Protein AF-A0A370ND09-F1 (afdb_monomer_lite)

pLDDT: mean 85.1, std 10.78, range [49.62, 95.81]

Organism: NCBI:txid2211104

InterPro domains:
  IPR013078 Histidine phosphatase superfamily, clade-1 [PF00300] (6-77)
  IPR029033 Histidine phosphatase superfamily [G3DSA:3.40.50.1240] (2-78)
  IPR029033 Histidine phosphatase superfamily [SSF53254] (7-74)

Radius of gyration: 13.3 Å; chains: 1; bounding box: 30×24×40 Å

Structure (mmCIF, N/CA/C/O backbone):
data_AF-A0A370ND09-F1
#
_entry.id   AF-A0A370ND09-F1
#
loop_
_atom_site.group_PDB
_atom_site.id
_atom_site.type_symbol
_atom_site.label_atom_id
_atom_site.label_alt_id
_atom_site.label_comp_id
_atom_site.label_asym_id
_atom_site.label_entity_id
_atom_site.label_seq_id
_atom_site.pdbx_PDB_ins_code
_atom_site.Cartn_x
_atom_site.Cartn_y
_atom_site.Cartn_z
_atom_site.occupancy
_atom_site.B_iso_or_equiv
_atom_site.auth_seq_id
_atom_site.auth_comp_id
_atom_site.auth_asym_id
_atom_site.auth_atom_id
_atom_site.pdbx_PDB_model_num
ATOM 1 N N . MET A 1 1 ? 19.935 -2.332 -6.794 1.00 49.62 1 MET A N 1
ATOM 2 C CA . MET A 1 1 ? 18.814 -2.659 -7.700 1.00 49.62 1 MET A CA 1
ATOM 3 C C . MET A 1 1 ? 18.609 -1.440 -8.592 1.00 49.62 1 MET A C 1
ATOM 5 O O . MET A 1 1 ? 17.988 -0.481 -8.168 1.00 49.62 1 MET A O 1
ATOM 9 N N . THR A 1 2 ? 19.263 -1.397 -9.752 1.00 56.59 2 THR A N 1
ATOM 10 C CA . THR A 1 2 ? 19.356 -0.204 -10.614 1.00 56.59 2 THR A CA 1
ATOM 11 C C . THR A 1 2 ? 18.922 -0.571 -12.027 1.00 56.59 2 THR A C 1
ATOM 13 O O . THR A 1 2 ? 19.740 -0.883 -12.884 1.00 56.59 2 THR A O 1
ATOM 16 N N . ARG A 1 3 ? 17.614 -0.556 -12.284 1.00 57.50 3 ARG A N 1
ATOM 17 C CA . ARG A 1 3 ? 17.099 -0.413 -13.651 1.00 57.50 3 ARG A CA 1
ATOM 18 C C . ARG A 1 3 ? 15.956 0.593 -13.636 1.00 57.50 3 ARG A C 1
ATOM 20 O O . ARG A 1 3 ? 14.797 0.239 -13.464 1.00 57.50 3 ARG A O 1
ATOM 27 N N . GLY A 1 4 ? 16.341 1.860 -13.758 1.00 57.81 4 GLY A N 1
ATOM 28 C CA . GLY A 1 4 ? 15.458 2.973 -14.076 1.00 57.81 4 GLY A CA 1
ATOM 29 C C . GLY A 1 4 ? 15.574 3.246 -15.567 1.00 57.81 4 GLY A C 1
ATOM 30 O O . GLY A 1 4 ? 16.472 3.956 -15.997 1.00 57.81 4 GLY A O 1
ATOM 31 N N . ALA A 1 5 ? 14.717 2.620 -16.359 1.00 64.31 5 ALA A N 1
ATOM 32 C CA . ALA A 1 5 ? 14.427 3.098 -17.699 1.00 64.31 5 ALA A CA 1
ATOM 33 C C . ALA A 1 5 ? 12.911 3.219 -17.760 1.00 64.31 5 ALA A C 1
ATOM 35 O O . ALA A 1 5 ? 12.201 2.213 -17.769 1.00 64.31 5 ALA A O 1
ATOM 36 N N . ALA A 1 6 ? 12.430 4.454 -17.683 1.00 63.94 6 ALA A N 1
ATOM 37 C CA . ALA A 1 6 ? 11.065 4.774 -18.041 1.00 63.94 6 ALA A CA 1
ATOM 38 C C . ALA A 1 6 ? 10.838 4.378 -19.513 1.00 63.94 6 ALA A C 1
ATOM 40 O O . ALA A 1 6 ? 11.742 4.512 -20.343 1.00 63.94 6 ALA A O 1
ATOM 41 N N . SER A 1 7 ? 9.637 3.897 -19.855 1.00 68.25 7 SER A N 1
ATOM 42 C CA . SER A 1 7 ? 9.186 4.054 -21.249 1.00 68.25 7 SER A CA 1
ATOM 43 C C . SER A 1 7 ? 9.163 5.555 -21.557 1.00 68.25 7 SER A C 1
ATOM 45 O O . SER A 1 7 ? 9.086 6.342 -20.625 1.00 68.25 7 SER A O 1
ATOM 47 N N . HIS A 1 8 ? 9.314 5.960 -22.813 1.00 72.50 8 HIS A N 1
ATOM 48 C CA . HIS A 1 8 ? 9.681 7.331 -23.213 1.00 72.50 8 HIS A CA 1
ATOM 49 C C . HIS A 1 8 ? 8.872 8.459 -22.536 1.00 72.50 8 HIS A C 1
ATOM 51 O O . HIS A 1 8 ? 9.443 9.522 -22.338 1.00 72.50 8 HIS A O 1
ATOM 57 N N . ASP A 1 9 ? 7.640 8.186 -22.082 1.00 74.56 9 ASP A N 1
ATOM 58 C CA . ASP A 1 9 ? 6.797 9.099 -21.290 1.00 74.56 9 ASP A CA 1
ATOM 59 C C . ASP A 1 9 ? 6.156 8.449 -20.037 1.00 74.56 9 ASP A C 1
ATOM 61 O O . ASP A 1 9 ? 5.136 8.907 -19.524 1.00 74.56 9 ASP A O 1
ATOM 65 N N . GLY A 1 10 ? 6.696 7.326 -19.562 1.00 81.38 10 GLY A N 1
ATOM 66 C CA . GLY A 1 10 ? 6.157 6.576 -18.426 1.00 81.38 10 GLY A CA 1
ATOM 67 C C . GLY A 1 10 ? 6.906 6.822 -17.120 1.00 81.38 10 GLY A C 1
ATOM 68 O O . GLY A 1 10 ? 8.033 7.299 -17.103 1.00 81.38 10 GLY A O 1
ATOM 69 N N . GLU A 1 11 ? 6.314 6.402 -16.007 1.00 84.44 11 GLU A N 1
ATOM 70 C CA . GLU A 1 11 ? 7.062 6.266 -14.757 1.00 84.44 11 GLU A CA 1
ATOM 71 C C . GLU A 1 11 ? 7.884 4.977 -14.759 1.00 84.44 11 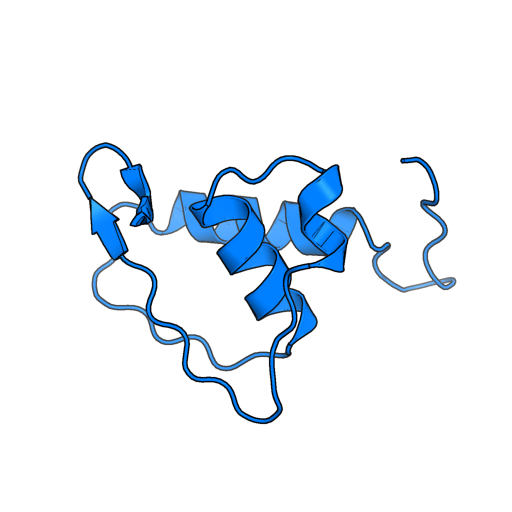GLU A C 1
ATOM 73 O O . GLU A 1 11 ? 7.448 3.912 -15.208 1.00 84.44 11 GLU A O 1
ATOM 78 N N . SER A 1 12 ? 9.084 5.059 -14.209 1.00 85.69 12 SER A N 1
ATOM 79 C CA . SER A 1 12 ? 9.919 3.912 -13.901 1.00 85.69 12 SER A CA 1
ATOM 80 C C . SER A 1 12 ? 9.378 3.119 -12.706 1.00 85.69 12 SER A C 1
ATOM 82 O O . SER A 1 12 ? 8.595 3.592 -11.877 1.00 85.69 12 SER A O 1
ATOM 84 N N . PHE A 1 13 ? 9.881 1.892 -12.554 1.00 80.50 13 PHE A N 1
ATOM 85 C CA . PHE A 1 13 ? 9.541 1.013 -11.432 1.00 80.50 13 PHE A CA 1
ATOM 86 C C . PHE A 1 13 ? 9.914 1.567 -10.051 1.00 80.50 13 PHE A C 1
ATOM 88 O O . PHE A 1 13 ? 9.438 1.029 -9.056 1.00 80.50 13 PHE A O 1
ATOM 95 N N . VAL A 1 14 ? 10.766 2.595 -9.976 1.00 85.50 14 VAL A N 1
ATOM 96 C CA . VAL A 1 14 ? 11.169 3.230 -8.710 1.00 85.50 14 VAL A CA 1
ATOM 97 C C . VAL A 1 14 ? 10.367 4.496 -8.408 1.00 85.50 14 VAL A C 1
ATOM 99 O O . VAL A 1 14 ? 10.160 4.812 -7.239 1.00 85.50 14 VAL A O 1
ATOM 102 N N . GLU A 1 15 ? 9.852 5.174 -9.434 1.00 89.88 15 GLU A N 1
ATOM 103 C CA . GLU A 1 15 ? 9.033 6.382 -9.277 1.00 89.88 15 GLU A CA 1
ATOM 104 C C . GLU A 1 15 ? 7.634 6.048 -8.755 1.00 89.88 15 GLU A C 1
ATOM 106 O O . GLU A 1 15 ? 7.136 6.717 -7.847 1.00 89.88 15 GLU A O 1
ATOM 111 N N . VAL A 1 16 ? 7.035 4.951 -9.241 1.00 90.44 16 VAL A N 1
ATOM 112 C CA . VAL A 1 16 ? 5.709 4.520 -8.778 1.00 90.44 16 VAL A CA 1
ATOM 113 C C . VAL A 1 16 ? 5.692 4.247 -7.264 1.00 90.44 16 VAL A C 1
ATOM 115 O O . VAL A 1 16 ? 4.847 4.839 -6.588 1.00 90.44 16 VAL A O 1
ATOM 118 N N . PRO A 1 17 ? 6.589 3.416 -6.681 1.00 91.88 17 PRO A N 1
ATOM 119 C CA . PRO A 1 17 ? 6.623 3.217 -5.236 1.00 91.88 17 PRO A CA 1
ATOM 120 C C . PRO A 1 17 ? 6.886 4.502 -4.461 1.00 91.88 17 PRO A C 1
ATOM 122 O O . PRO A 1 17 ? 6.163 4.767 -3.506 1.00 91.88 17 PRO A O 1
ATOM 125 N N . ALA A 1 18 ? 7.840 5.330 -4.899 1.00 93.06 18 ALA A N 1
ATOM 126 C CA . ALA A 1 18 ? 8.167 6.578 -4.214 1.00 93.06 18 ALA A CA 1
ATOM 127 C C . ALA A 1 18 ? 6.934 7.483 -4.058 1.00 93.06 18 ALA A C 1
ATOM 129 O O . ALA A 1 18 ? 6.637 7.936 -2.953 1.00 93.06 18 ALA A O 1
ATOM 130 N N . ARG A 1 19 ? 6.152 7.667 -5.131 1.00 94.88 19 ARG A N 1
ATOM 131 C CA . ARG A 1 19 ? 4.912 8.455 -5.077 1.00 94.88 19 ARG A CA 1
ATOM 132 C C . ARG A 1 19 ? 3.880 7.853 -4.123 1.00 94.88 19 ARG A C 1
ATOM 134 O O . ARG A 1 19 ? 3.241 8.585 -3.370 1.00 94.88 19 ARG A O 1
ATOM 141 N N . VAL A 1 20 ? 3.699 6.532 -4.157 1.00 95.56 20 VAL A N 1
ATOM 142 C CA . VAL A 1 20 ? 2.736 5.838 -3.284 1.00 95.56 20 VAL A CA 1
ATOM 143 C C . VAL A 1 20 ? 3.120 5.988 -1.815 1.00 95.56 20 VAL A C 1
ATOM 145 O O . VAL A 1 20 ? 2.248 6.228 -0.983 1.00 95.56 20 VAL A O 1
ATOM 148 N N . TRP A 1 21 ? 4.409 5.891 -1.495 1.00 94.19 21 TRP A N 1
ATOM 149 C CA . TRP A 1 21 ? 4.918 6.029 -0.130 1.00 94.19 21 TRP A CA 1
ATOM 150 C C . TRP A 1 21 ? 4.701 7.445 0.398 1.00 94.19 21 TRP A C 1
ATOM 152 O O . TRP A 1 21 ? 4.127 7.615 1.470 1.00 94.19 21 TRP A O 1
ATOM 162 N N . THR A 1 22 ? 5.046 8.461 -0.402 1.00 95.38 22 THR A N 1
ATOM 163 C CA . THR A 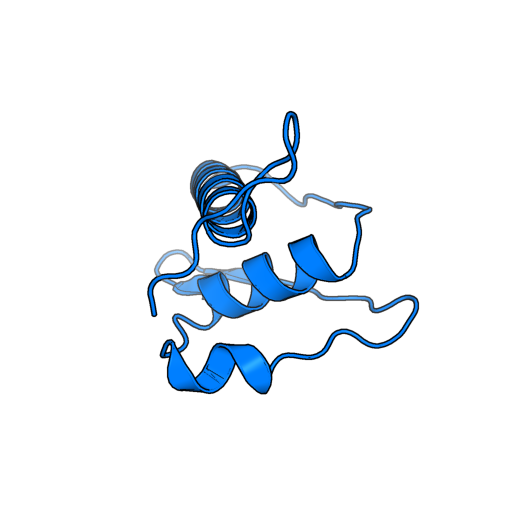1 22 ? 4.780 9.866 -0.064 1.00 95.38 22 THR A CA 1
ATOM 164 C C . THR A 1 22 ? 3.294 10.120 0.177 1.00 95.38 22 THR A C 1
ATOM 166 O O . THR A 1 22 ? 2.935 10.778 1.153 1.00 95.38 22 THR A O 1
ATOM 169 N N . TRP A 1 23 ? 2.419 9.578 -0.676 1.00 94.56 23 TRP A N 1
ATOM 170 C CA . TRP A 1 23 ? 0.975 9.704 -0.494 1.00 94.56 23 TRP A CA 1
ATOM 171 C C . TRP A 1 23 ? 0.497 9.040 0.807 1.00 94.56 23 TRP A C 1
ATOM 173 O O . TRP A 1 23 ? -0.204 9.686 1.580 1.00 94.56 23 TRP A O 1
ATOM 183 N N . LEU A 1 24 ? 0.919 7.802 1.099 1.00 93.25 24 LEU A N 1
ATOM 184 C CA . LEU A 1 24 ? 0.563 7.096 2.339 1.00 93.25 24 LEU A CA 1
ATOM 185 C C . LEU A 1 24 ? 1.029 7.840 3.594 1.00 93.25 24 LEU A C 1
ATOM 187 O O . LEU A 1 24 ? 0.283 7.948 4.571 1.00 93.25 24 LEU A O 1
ATOM 191 N N . ASP A 1 25 ? 2.253 8.363 3.580 1.00 91.25 25 ASP A N 1
ATOM 192 C CA . ASP A 1 25 ? 2.810 9.085 4.721 1.00 91.25 25 ASP A CA 1
ATOM 193 C C . ASP A 1 25 ? 2.030 10.377 5.000 1.00 91.25 25 ASP A C 1
ATOM 195 O O . ASP A 1 25 ? 1.782 10.688 6.172 1.00 91.25 25 ASP A O 1
ATOM 199 N N . ALA A 1 26 ? 1.557 11.050 3.944 1.00 91.50 26 ALA A N 1
ATOM 200 C CA . ALA A 1 26 ? 0.729 12.252 4.014 1.00 91.50 26 ALA A CA 1
ATOM 201 C C . ALA A 1 26 ? -0.710 12.006 4.511 1.00 91.50 26 ALA A C 1
ATOM 203 O O . ALA A 1 26 ? -1.365 12.953 4.936 1.00 91.50 26 ALA A O 1
ATOM 204 N N . LEU A 1 27 ? -1.203 10.759 4.532 1.00 90.06 27 LEU A N 1
ATOM 205 C CA . LEU A 1 27 ? -2.534 10.434 5.074 1.00 90.06 27 LEU A CA 1
ATOM 206 C C . LEU A 1 27 ? -2.617 10.530 6.610 1.00 90.06 27 LEU A C 1
ATOM 208 O O . LEU A 1 27 ? -3.693 10.344 7.181 1.00 90.06 27 LEU A O 1
ATOM 212 N N . GLY A 1 28 ? -1.514 10.793 7.318 1.00 81.75 28 GLY A N 1
ATOM 213 C CA . GLY A 1 28 ? -1.523 10.928 8.777 1.00 81.75 28 GLY A CA 1
ATOM 214 C C . GLY A 1 28 ? -2.559 11.951 9.264 1.00 81.75 28 GLY A C 1
ATOM 215 O O . GLY A 1 28 ? -2.499 13.118 8.900 1.00 81.75 28 GLY A O 1
ATOM 216 N N . GLY A 1 29 ? -3.510 11.512 10.095 1.00 77.69 29 GLY A N 1
ATOM 217 C CA . GLY A 1 29 ? -4.581 12.365 10.629 1.00 77.69 29 GLY A CA 1
ATOM 218 C C . GLY A 1 29 ? -5.815 12.500 9.731 1.00 77.69 29 GLY A C 1
ATOM 219 O O . GLY A 1 29 ? -6.802 13.100 10.152 1.00 77.69 29 GLY A O 1
ATOM 220 N N . THR A 1 30 ? -5.804 11.909 8.534 1.00 77.94 30 THR A N 1
ATOM 221 C CA . THR A 1 30 ? -7.038 11.686 7.770 1.00 77.94 30 THR A CA 1
ATOM 222 C C . THR A 1 30 ? -7.821 10.514 8.373 1.00 77.94 30 THR A C 1
ATOM 224 O O . THR A 1 30 ? -7.243 9.633 9.012 1.00 77.94 30 THR A O 1
ATOM 227 N N . GLY A 1 31 ? -9.150 10.537 8.241 1.00 86.69 31 GLY A N 1
ATOM 228 C CA . GLY A 1 31 ? -10.015 9.439 8.682 1.00 86.69 31 GLY A CA 1
ATOM 229 C C . GLY A 1 31 ? -9.861 8.191 7.805 1.00 86.69 31 GLY A C 1
ATOM 230 O O . GLY A 1 31 ? -8.821 7.945 7.202 1.00 86.69 31 GLY A O 1
ATOM 231 N N . THR A 1 32 ? -10.913 7.384 7.700 1.00 91.44 32 THR A N 1
ATOM 232 C CA . THR A 1 32 ? -10.899 6.214 6.812 1.00 91.44 32 THR A CA 1
ATOM 233 C C . THR A 1 32 ? -10.821 6.640 5.343 1.00 91.44 32 THR A C 1
ATOM 235 O O . THR A 1 32 ? -11.653 7.415 4.875 1.00 91.44 32 THR A O 1
ATOM 238 N N . VAL A 1 33 ? -9.847 6.095 4.608 1.00 93.38 33 VAL A N 1
ATOM 239 C CA . VAL A 1 33 ? -9.655 6.320 3.167 1.00 93.38 33 VAL A CA 1
ATOM 240 C C . VAL A 1 33 ? -9.853 5.008 2.418 1.00 93.38 33 VAL A C 1
ATOM 242 O O . VAL A 1 33 ? -9.312 3.976 2.808 1.00 93.38 33 VAL A O 1
ATOM 245 N N . VAL A 1 34 ? -10.600 5.059 1.315 1.00 95.12 34 VAL A N 1
ATOM 246 C CA . VAL A 1 34 ? -10.756 3.943 0.375 1.00 95.12 34 VAL A CA 1
ATOM 247 C C . VAL A 1 34 ? -10.093 4.329 -0.941 1.00 95.12 34 VAL A C 1
ATOM 249 O O . VAL A 1 34 ? -10.437 5.350 -1.531 1.00 95.12 34 VAL A O 1
ATOM 252 N N . ALA A 1 35 ? -9.148 3.510 -1.403 1.00 94.81 35 ALA A N 1
ATOM 253 C CA . ALA A 1 35 ? -8.458 3.706 -2.673 1.00 94.81 35 ALA A CA 1
ATOM 254 C C . ALA A 1 35 ? -8.734 2.528 -3.614 1.00 94.81 35 ALA A C 1
ATOM 256 O O . ALA A 1 35 ? -8.422 1.383 -3.297 1.00 94.81 35 ALA A O 1
ATOM 257 N N . ILE A 1 36 ? -9.294 2.822 -4.789 1.00 95.81 36 ILE A N 1
ATOM 258 C CA . ILE A 1 36 ? -9.494 1.851 -5.871 1.00 95.81 36 ILE A CA 1
ATOM 259 C C . ILE A 1 36 ? -8.354 2.040 -6.867 1.00 95.81 36 ILE A C 1
ATOM 261 O O . ILE A 1 36 ? -8.164 3.135 -7.396 1.00 95.81 36 ILE A O 1
ATOM 265 N N . THR A 1 37 ? -7.552 0.999 -7.082 1.00 94.19 37 THR A N 1
ATOM 266 C CA . THR A 1 37 ? -6.308 1.124 -7.848 1.00 94.19 37 THR A CA 1
ATOM 267 C C . THR A 1 37 ? -5.834 -0.210 -8.429 1.00 94.19 37 THR A C 1
ATOM 269 O O . THR A 1 37 ? -6.526 -1.223 -8.376 1.00 94.19 37 THR A O 1
ATOM 272 N N . HIS A 1 38 ? -4.637 -0.195 -9.005 1.00 92.00 38 HIS A N 1
ATOM 273 C CA . HIS A 1 38 ? -4.005 -1.299 -9.710 1.00 92.00 38 HIS A CA 1
ATOM 274 C C . HIS A 1 38 ? -3.077 -2.098 -8.781 1.00 92.00 38 HIS A C 1
ATOM 276 O O . HIS A 1 38 ? -2.541 -1.573 -7.802 1.00 92.00 38 HIS A O 1
ATOM 282 N N . ALA A 1 39 ? -2.804 -3.357 -9.137 1.00 91.50 39 ALA A N 1
ATOM 283 C CA . ALA A 1 39 ? -1.956 -4.269 -8.360 1.00 91.50 39 ALA A CA 1
ATOM 284 C C . ALA A 1 39 ? -0.552 -3.708 -8.047 1.00 91.50 39 ALA A C 1
ATOM 286 O O . ALA A 1 39 ? 0.003 -3.974 -6.981 1.00 91.50 39 ALA A O 1
ATOM 287 N N . SER A 1 40 ? 0.021 -2.898 -8.945 1.00 90.69 40 SER A N 1
ATOM 288 C CA . SER A 1 40 ? 1.321 -2.245 -8.736 1.00 90.69 40 SER A CA 1
ATOM 289 C C . SER A 1 40 ? 1.313 -1.279 -7.549 1.00 90.69 40 SER A C 1
ATOM 291 O O . SER A 1 40 ? 2.268 -1.267 -6.772 1.00 90.69 40 SER A O 1
ATOM 293 N N . ILE A 1 41 ? 0.228 -0.521 -7.382 1.00 94.00 41 ILE A N 1
ATOM 294 C CA . ILE A 1 41 ? 0.048 0.447 -6.297 1.00 94.00 41 ILE A CA 1
ATOM 295 C C . ILE A 1 41 ? -0.186 -0.278 -4.973 1.00 94.00 41 ILE A C 1
ATOM 297 O O . ILE A 1 41 ? 0.448 0.055 -3.976 1.00 94.00 41 ILE A O 1
ATOM 301 N N . ILE A 1 42 ? -1.017 -1.325 -4.981 1.00 94.38 42 ILE A N 1
ATOM 302 C CA . ILE A 1 42 ? -1.269 -2.168 -3.801 1.00 94.38 42 ILE A CA 1
ATOM 303 C C . ILE A 1 42 ? 0.039 -2.788 -3.302 1.00 94.38 42 ILE A C 1
ATOM 305 O O . ILE A 1 42 ? 0.367 -2.689 -2.122 1.00 94.38 42 ILE A O 1
ATOM 309 N N . ARG A 1 43 ? 0.841 -3.362 -4.206 1.00 92.44 43 ARG A N 1
ATOM 310 C CA . ARG A 1 43 ? 2.146 -3.944 -3.868 1.00 92.44 43 ARG A CA 1
ATOM 311 C C . ARG A 1 43 ? 3.119 -2.911 -3.300 1.00 92.44 43 ARG A C 1
ATOM 313 O O . ARG A 1 43 ? 3.784 -3.199 -2.310 1.00 92.44 43 ARG A O 1
ATOM 320 N N . ALA A 1 44 ? 3.192 -1.719 -3.896 1.00 93.38 44 ALA A N 1
ATOM 321 C CA . ALA A 1 44 ? 4.023 -0.633 -3.378 1.00 93.38 44 ALA A CA 1
ATOM 322 C C . ALA A 1 44 ? 3.588 -0.191 -1.971 1.00 93.38 44 ALA A C 1
ATOM 324 O O . ALA A 1 44 ? 4.447 0.043 -1.121 1.00 93.38 44 ALA A O 1
ATOM 325 N N . ALA A 1 45 ? 2.277 -0.127 -1.720 1.00 94.50 45 ALA A N 1
ATOM 326 C CA . ALA A 1 45 ? 1.710 0.231 -0.426 1.00 94.50 45 ALA A CA 1
ATOM 327 C C . ALA A 1 45 ? 2.021 -0.814 0.655 1.00 94.50 45 ALA A C 1
ATOM 329 O O . ALA A 1 45 ? 2.548 -0.467 1.709 1.00 94.50 45 ALA A O 1
ATOM 330 N N . VAL A 1 46 ? 1.769 -2.097 0.375 1.00 93.50 46 VAL A N 1
ATOM 331 C CA . VAL A 1 46 ? 2.078 -3.199 1.303 1.00 93.50 46 VAL A CA 1
ATOM 332 C C . VAL A 1 46 ? 3.575 -3.255 1.604 1.00 93.50 46 VAL A C 1
ATOM 334 O O . VAL A 1 46 ? 3.964 -3.397 2.760 1.00 93.50 46 VAL A O 1
ATOM 337 N N . PHE A 1 47 ? 4.427 -3.091 0.588 1.00 93.06 47 PHE A N 1
ATOM 338 C CA . PHE A 1 47 ? 5.877 -3.072 0.777 1.00 93.06 47 PHE A CA 1
ATOM 339 C C . PHE A 1 47 ? 6.326 -1.953 1.736 1.00 93.06 47 PHE A C 1
ATOM 341 O O . PHE A 1 47 ? 7.148 -2.209 2.617 1.00 93.06 47 PHE A O 1
ATOM 348 N N . HIS A 1 48 ? 5.756 -0.747 1.595 1.00 92.56 48 HIS A N 1
ATOM 349 C CA . HIS A 1 48 ? 6.018 0.399 2.481 1.00 92.56 48 HIS A CA 1
ATOM 350 C C . HIS A 1 48 ? 5.597 0.120 3.918 1.00 92.56 48 HIS A C 1
ATOM 352 O O . HIS A 1 48 ? 6.382 0.271 4.849 1.00 92.56 48 HIS A O 1
ATOM 358 N N . VAL A 1 49 ? 4.353 -0.334 4.083 1.00 92.25 49 VAL A N 1
ATOM 359 C CA . VAL A 1 49 ? 3.733 -0.594 5.386 1.00 92.25 49 VAL A CA 1
ATOM 360 C C . VAL A 1 49 ? 4.499 -1.657 6.164 1.00 92.25 49 VAL A C 1
ATOM 362 O O . VAL A 1 49 ? 4.760 -1.482 7.353 1.00 92.25 49 VAL A O 1
ATOM 365 N N . LEU A 1 50 ? 4.922 -2.727 5.490 1.00 90.38 50 LEU A N 1
ATOM 366 C CA . LEU A 1 50 ? 5.706 -3.793 6.109 1.00 90.38 50 LEU A CA 1
ATOM 367 C C . LEU A 1 50 ? 7.160 -3.390 6.401 1.00 90.38 50 LEU A C 1
ATOM 369 O O . LEU A 1 50 ? 7.875 -4.171 7.030 1.00 90.38 50 LEU A O 1
ATOM 373 N N . ASN A 1 51 ? 7.613 -2.215 5.941 1.00 88.75 51 ASN A N 1
ATOM 374 C CA . ASN A 1 51 ? 9.020 -1.805 5.946 1.00 88.75 51 ASN A CA 1
ATOM 375 C C . ASN A 1 51 ? 9.931 -2.941 5.441 1.00 88.75 51 ASN A C 1
ATOM 377 O O . ASN A 1 51 ? 10.934 -3.308 6.062 1.00 88.75 51 ASN A O 1
ATOM 381 N N . ALA A 1 52 ? 9.491 -3.586 4.358 1.00 87.38 52 ALA A N 1
ATOM 382 C CA . ALA A 1 52 ? 10.075 -4.830 3.897 1.00 87.38 52 ALA A CA 1
ATOM 383 C C . ALA A 1 52 ? 11.472 -4.594 3.303 1.00 87.38 52 ALA A C 1
ATOM 385 O O . ALA A 1 52 ? 11.764 -3.553 2.713 1.00 87.38 52 ALA A O 1
ATOM 386 N N . SER A 1 53 ? 12.357 -5.586 3.424 1.00 88.00 53 SER A N 1
ATOM 387 C CA . SER A 1 53 ? 13.660 -5.501 2.764 1.00 88.00 53 SER A CA 1
ATOM 388 C C . SER A 1 53 ? 13.488 -5.559 1.237 1.00 88.00 53 SER A C 1
ATOM 390 O O . SER A 1 53 ? 12.566 -6.219 0.750 1.00 88.00 53 SER A O 1
ATOM 392 N N . PRO A 1 54 ? 14.391 -4.959 0.438 1.00 82.88 54 PRO A N 1
ATOM 393 C CA . PRO A 1 54 ? 14.308 -5.015 -1.026 1.00 82.88 54 PRO A CA 1
ATOM 394 C C . PRO A 1 54 ? 14.206 -6.439 -1.596 1.00 82.88 54 PRO A C 1
ATOM 396 O O . PRO A 1 54 ? 13.562 -6.658 -2.619 1.00 82.88 54 PRO A O 1
ATOM 399 N N . ALA A 1 55 ? 14.788 -7.427 -0.906 1.00 85.06 55 ALA A N 1
ATOM 400 C CA . ALA A 1 55 ? 14.721 -8.838 -1.287 1.00 85.06 55 ALA A CA 1
ATOM 401 C C . ALA A 1 55 ? 13.304 -9.437 -1.195 1.00 85.06 55 ALA A C 1
ATOM 403 O O . ALA A 1 55 ? 13.027 -10.457 -1.823 1.00 85.06 55 ALA A O 1
ATOM 404 N N . ALA A 1 56 ? 12.404 -8.821 -0.426 1.00 84.38 56 ALA A N 1
ATOM 405 C CA . ALA A 1 56 ? 11.018 -9.252 -0.296 1.00 84.38 56 ALA A CA 1
ATOM 406 C C . ALA A 1 56 ? 10.111 -8.708 -1.410 1.00 84.38 56 ALA A C 1
ATOM 408 O O . ALA A 1 56 ? 8.986 -9.180 -1.540 1.00 84.38 56 ALA A O 1
ATOM 409 N N . PHE A 1 57 ? 10.572 -7.758 -2.234 1.00 79.62 57 PHE A N 1
ATOM 410 C CA . PHE A 1 57 ? 9.721 -7.103 -3.234 1.00 79.62 57 PHE A CA 1
ATOM 411 C C . PHE A 1 57 ? 9.098 -8.092 -4.228 1.00 79.62 57 PHE A C 1
ATOM 413 O O . PHE A 1 57 ? 7.916 -7.990 -4.545 1.00 79.62 57 PHE A O 1
ATOM 420 N N . SER A 1 58 ? 9.866 -9.089 -4.677 1.00 82.25 58 SER A N 1
ATOM 421 C CA . SER A 1 58 ? 9.374 -10.138 -5.581 1.00 82.25 58 SER A CA 1
ATOM 422 C C . SER A 1 58 ? 8.417 -11.129 -4.918 1.00 82.25 58 SER A C 1
ATOM 424 O O . SER A 1 58 ? 7.772 -11.893 -5.623 1.00 82.25 58 SER A O 1
ATOM 426 N N . ARG A 1 59 ? 8.330 -11.139 -3.583 1.00 86.69 59 ARG A N 1
ATOM 427 C CA . ARG A 1 59 ? 7.464 -12.048 -2.818 1.00 86.69 59 ARG A CA 1
ATOM 428 C C . ARG A 1 59 ? 6.090 -11.456 -2.526 1.00 86.69 59 ARG A C 1
ATOM 430 O O . ARG A 1 59 ? 5.215 -12.174 -2.057 1.00 86.69 59 ARG A O 1
ATOM 437 N N . ILE A 1 60 ? 5.911 -10.156 -2.749 1.00 87.44 60 ILE A N 1
ATOM 438 C CA . ILE A 1 60 ? 4.622 -9.496 -2.567 1.00 87.44 60 ILE A CA 1
ATOM 439 C C . ILE A 1 60 ? 3.896 -9.559 -3.902 1.00 87.44 60 ILE A C 1
ATOM 441 O O . ILE A 1 60 ? 4.224 -8.829 -4.837 1.00 87.44 60 ILE A O 1
ATOM 445 N N . GLU A 1 61 ? 2.899 -10.428 -3.981 1.00 87.25 61 GLU A N 1
ATOM 446 C CA . GLU A 1 61 ? 2.000 -10.531 -5.122 1.00 87.25 61 GLU A CA 1
ATOM 447 C C . GLU A 1 61 ? 0.586 -10.137 -4.707 1.00 87.25 61 GLU A C 1
ATOM 449 O O . GLU A 1 61 ? 0.119 -10.448 -3.613 1.00 87.25 61 GLU A O 1
ATOM 454 N N . ALA A 1 62 ? -0.089 -9.422 -5.598 1.00 86.12 62 ALA A N 1
ATOM 455 C CA . ALA A 1 62 ? -1.481 -9.043 -5.446 1.00 86.12 62 ALA A CA 1
ATOM 456 C C . ALA A 1 62 ? -2.299 -9.904 -6.414 1.00 86.12 62 ALA A C 1
ATOM 458 O O . ALA A 1 62 ? -2.134 -9.786 -7.630 1.00 86.12 62 ALA A O 1
ATOM 459 N N . ALA A 1 63 ? -3.153 -10.779 -5.873 1.00 89.06 63 ALA A N 1
ATOM 460 C CA . ALA A 1 63 ? -4.108 -11.557 -6.663 1.00 89.06 63 ALA A CA 1
ATOM 461 C C . ALA A 1 63 ? -5.077 -10.628 -7.427 1.00 89.06 63 ALA A C 1
ATOM 463 O O . ALA A 1 63 ? -5.181 -9.451 -7.079 1.00 89.06 63 ALA A O 1
ATOM 464 N N . PRO A 1 64 ? -5.806 -11.109 -8.450 1.00 87.06 64 PRO A N 1
ATOM 465 C CA . PRO A 1 64 ? -6.860 -10.319 -9.082 1.00 87.06 64 PRO A CA 1
ATOM 466 C C . PRO A 1 64 ? -7.923 -9.876 -8.067 1.00 87.06 64 PRO A C 1
ATOM 468 O O . PRO A 1 64 ? -8.368 -10.677 -7.249 1.00 87.06 64 PRO A O 1
ATOM 471 N N . LEU A 1 65 ? -8.343 -8.608 -8.156 1.00 89.06 65 LEU A N 1
ATOM 472 C CA . LEU A 1 65 ? -9.349 -7.983 -7.281 1.00 89.06 65 LEU A CA 1
ATOM 473 C C . LEU A 1 65 ? -9.060 -8.135 -5.770 1.00 89.06 65 LEU A C 1
ATOM 475 O O . LEU A 1 65 ? -9.958 -8.502 -5.008 1.00 89.06 65 LEU A O 1
ATOM 479 N N . PRO A 1 66 ? -7.829 -7.867 -5.301 1.00 90.62 66 PRO A N 1
ATOM 480 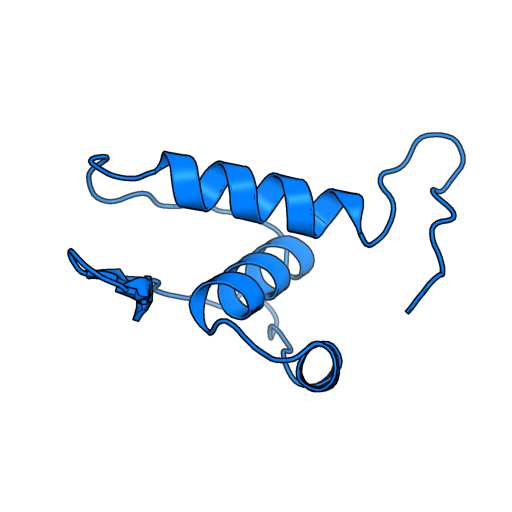C CA . PRO A 1 66 ? -7.512 -8.058 -3.901 1.00 90.62 66 PRO A CA 1
ATOM 481 C C . PRO A 1 66 ? -8.113 -6.917 -3.076 1.00 90.62 66 PRO A C 1
A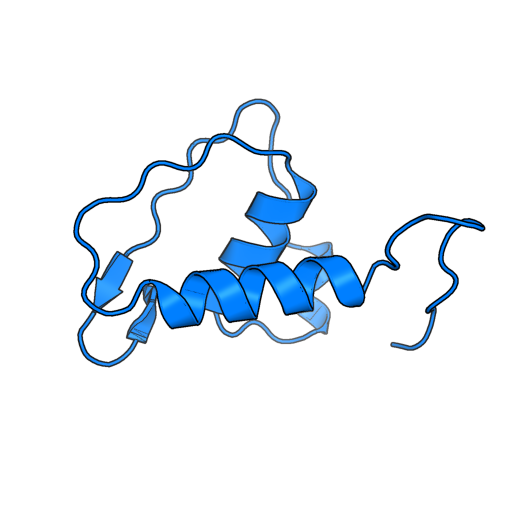TOM 483 O O . PRO A 1 66 ?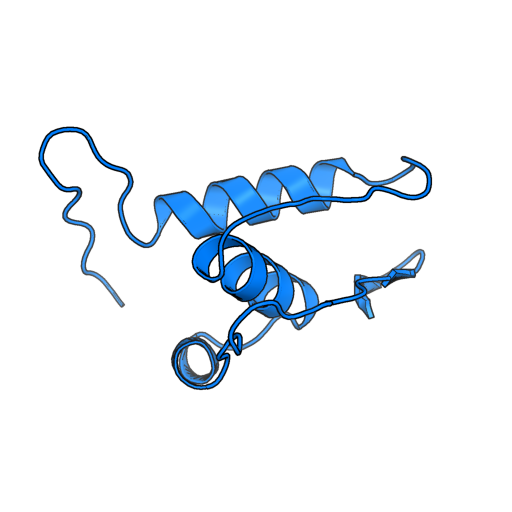 -8.110 -5.756 -3.492 1.00 90.62 66 PRO A O 1
ATOM 486 N N . VAL A 1 67 ? -8.566 -7.242 -1.869 1.00 94.31 67 VAL A N 1
ATOM 487 C CA . VAL A 1 67 ? -8.917 -6.251 -0.849 1.00 94.31 67 VAL A CA 1
ATOM 488 C C . VAL A 1 67 ? -7.815 -6.268 0.200 1.00 94.31 67 VAL A C 1
ATOM 490 O O . VAL A 1 67 ? -7.542 -7.308 0.795 1.00 94.31 67 VAL A O 1
ATOM 493 N N . VAL A 1 68 ? -7.160 -5.124 0.396 1.00 93.94 68 VAL A N 1
ATOM 494 C CA . VAL A 1 68 ? -6.091 -4.953 1.386 1.00 93.94 68 VAL A CA 1
ATOM 495 C C . VAL A 1 68 ? -6.500 -3.854 2.353 1.00 93.94 68 VAL A C 1
ATOM 497 O O . VAL A 1 68 ? -6.749 -2.722 1.941 1.00 93.94 68 VAL A O 1
ATOM 500 N N . GLU A 1 69 ? -6.547 -4.192 3.637 1.00 94.31 69 GLU A N 1
ATOM 501 C CA . GLU A 1 69 ? -6.727 -3.229 4.717 1.00 94.31 69 GLU A CA 1
ATOM 502 C C . GLU A 1 69 ? -5.357 -2.884 5.306 1.00 94.31 69 GLU A C 1
ATOM 504 O O . GLU A 1 69 ? -4.588 -3.775 5.658 1.00 94.31 69 GLU A O 1
ATOM 509 N N . LEU A 1 70 ? -5.048 -1.590 5.392 1.00 92.44 70 LEU A N 1
ATOM 510 C CA . LEU A 1 70 ? -3.820 -1.076 5.997 1.00 92.44 70 LEU A CA 1
ATOM 511 C C . LEU A 1 70 ? -4.207 -0.196 7.178 1.00 92.44 70 LEU A C 1
ATOM 513 O O . LEU A 1 70 ? -5.013 0.726 7.022 1.00 92.44 70 LEU A O 1
ATOM 517 N N . ARG A 1 71 ? -3.627 -0.443 8.355 1.00 89.12 71 ARG A N 1
ATOM 518 C CA . ARG A 1 71 ? -3.939 0.332 9.558 1.00 89.12 71 ARG A CA 1
ATOM 519 C C . ARG A 1 71 ? -2.708 1.078 10.030 1.00 89.12 71 ARG A C 1
ATOM 521 O O . ARG A 1 71 ? -1.634 0.519 10.206 1.00 89.12 71 ARG A O 1
ATOM 528 N N . ARG A 1 72 ? -2.857 2.373 10.297 1.00 83.19 72 ARG A N 1
ATOM 529 C CA . ARG A 1 72 ? -1.794 3.173 10.910 1.00 83.19 72 ARG A CA 1
ATOM 530 C C . ARG A 1 72 ? -2.079 3.335 12.397 1.00 83.19 72 ARG A C 1
ATOM 532 O O . ARG A 1 72 ? -3.029 4.009 12.783 1.00 83.19 72 ARG A O 1
ATOM 539 N N . SER A 1 73 ? -1.256 2.715 13.237 1.00 79.00 73 SER A N 1
ATOM 540 C CA . SER A 1 73 ? -1.188 3.063 14.659 1.00 79.00 73 SER A CA 1
ATOM 541 C C . SER A 1 73 ? -0.374 4.347 14.842 1.00 79.00 73 SER A C 1
ATOM 543 O O . SER A 1 73 ? 0.389 4.746 13.962 1.00 79.00 73 SER A O 1
ATOM 545 N N . THR A 1 74 ? -0.468 4.969 16.018 1.00 71.62 74 THR A N 1
ATOM 546 C CA . THR A 1 74 ? 0.263 6.203 16.368 1.00 71.62 74 THR A CA 1
ATOM 547 C C . THR A 1 74 ? 1.782 6.122 16.187 1.00 71.62 74 THR A C 1
ATOM 549 O O . THR A 1 74 ? 2.436 7.161 16.150 1.00 71.62 74 THR A O 1
ATOM 552 N N . ARG A 1 75 ? 2.364 4.918 16.075 1.00 68.31 75 ARG A N 1
ATOM 553 C CA . ARG A 1 75 ? 3.813 4.733 15.895 1.00 68.31 75 ARG A CA 1
ATOM 554 C C . ARG A 1 75 ? 4.222 3.878 14.699 1.00 68.31 75 ARG A C 1
ATOM 556 O O . ARG A 1 75 ? 5.390 3.943 14.328 1.00 68.31 75 ARG A O 1
ATOM 563 N N . ARG A 1 76 ? 3.334 3.055 14.129 1.00 70.25 76 ARG A N 1
ATOM 564 C CA . ARG A 1 76 ? 3.664 2.106 13.045 1.00 70.25 76 ARG A CA 1
ATOM 565 C C . ARG A 1 76 ? 2.458 1.765 12.177 1.00 70.25 76 ARG A C 1
ATOM 567 O O . ARG A 1 76 ? 1.330 1.763 12.669 1.00 70.25 76 ARG A O 1
ATOM 574 N N . TRP A 1 77 ? 2.720 1.418 10.925 1.00 75.50 77 TRP A N 1
ATOM 575 C CA . TRP A 1 77 ? 1.765 0.701 10.090 1.00 75.50 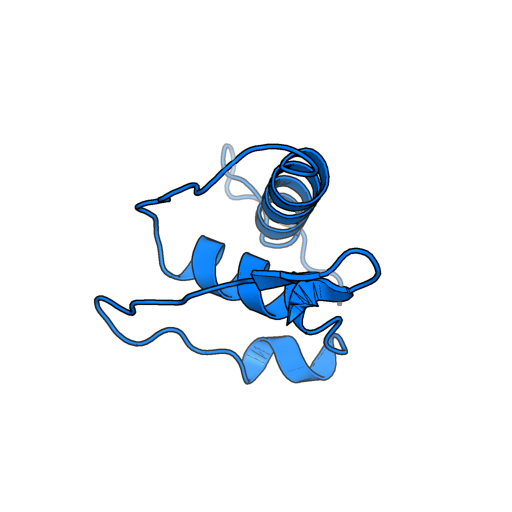77 TRP A CA 1
ATOM 576 C C . TRP A 1 77 ? 1.627 -0.757 10.571 1.00 75.50 77 TRP A C 1
ATOM 578 O O . TRP A 1 77 ? 2.594 -1.325 11.083 1.00 75.50 77 TRP A O 1
ATOM 588 N N . ALA A 1 78 ? 0.422 -1.313 10.468 1.00 62.19 78 ALA A N 1
ATOM 589 C CA . ALA A 1 78 ? 0.041 -2.678 10.814 1.00 62.19 78 ALA A CA 1
ATOM 590 C C . ALA A 1 78 ? -0.934 -3.227 9.766 1.00 62.19 78 ALA A C 1
ATOM 592 O O . ALA A 1 78 ? -1.725 -2.421 9.214 1.00 62.19 78 ALA A O 1
#

Sequence (78 aa):
MTRGAASHDGESFVEVPARVWTWLDALGGTGTVVAITHASIIRAAVFHVLNASPAAFSRIEAAPLPVVELRRSTRRWA

Foldseek 3Di:
DDDDDADPPGGGLVRLLVVLLVVVVVCVPPDDDDDDDDFSSVLSNVCNQVVDDPVCSVVDGDDPPDDDDWDDDPVGID

Secondary structure (DSSP, 8-state):
-------TTSPPTTHHHHHHHHHHHHTTT---------HHHHHHHHHHHTT--GGGGGG----SS------B-SS-B-